Protein AF-A0A3D1S7F2-F1 (afdb_monomer_lite)

Radius of gyration: 11.57 Å; chains: 1; bounding box: 26×28×26 Å

Structure (mmCIF, N/CA/C/O backbone):
data_AF-A0A3D1S7F2-F1
#
_entry.id   AF-A0A3D1S7F2-F1
#
loop_
_atom_site.group_PDB
_atom_site.id
_atom_site.type_symbol
_atom_site.label_atom_id
_atom_site.label_alt_id
_atom_site.label_comp_id
_atom_site.l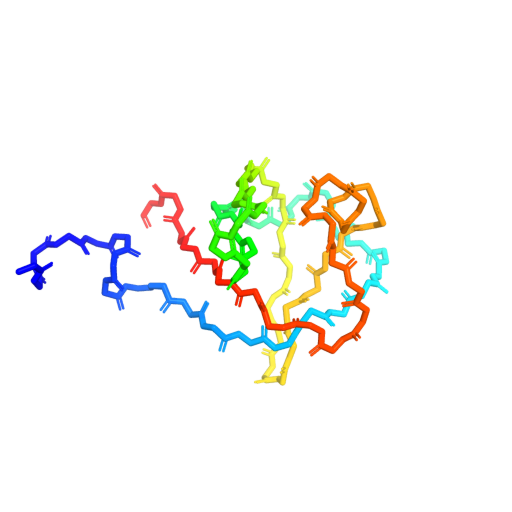abel_asym_id
_atom_site.label_entity_id
_atom_site.label_seq_id
_atom_site.pdbx_PDB_ins_code
_atom_site.Cartn_x
_atom_site.Cartn_y
_atom_site.Cartn_z
_atom_site.occupancy
_atom_site.B_iso_or_equiv
_atom_site.auth_seq_id
_atom_site.auth_comp_id
_atom_site.auth_asym_id
_atom_site.auth_atom_id
_atom_site.pdbx_PDB_model_num
ATOM 1 N N . VAL A 1 1 ? 12.984 -15.448 8.753 1.00 57.00 1 VAL A N 1
ATOM 2 C CA . VAL A 1 1 ? 12.301 -14.141 8.549 1.00 57.00 1 VAL A CA 1
ATOM 3 C C . VAL A 1 1 ? 10.888 -14.149 9.155 1.00 57.00 1 VAL A C 1
ATOM 5 O O . VAL A 1 1 ? 10.310 -13.089 9.352 1.00 57.00 1 VAL A O 1
ATOM 8 N N . ASP A 1 2 ? 10.372 -15.315 9.568 1.00 54.47 2 ASP A N 1
ATOM 9 C CA . ASP A 1 2 ? 8.999 -15.502 10.079 1.00 54.47 2 ASP A CA 1
ATOM 10 C C . ASP A 1 2 ? 8.705 -14.916 11.472 1.00 54.47 2 ASP A C 1
ATOM 12 O O . ASP A 1 2 ? 7.568 -14.951 11.937 1.00 54.47 2 ASP A O 1
ATOM 16 N N . THR A 1 3 ? 9.707 -14.347 12.146 1.00 63.94 3 THR A N 1
ATOM 17 C CA . THR A 1 3 ? 9.554 -13.689 13.454 1.00 63.94 3 THR A CA 1
ATOM 18 C C . THR A 1 3 ? 9.215 -12.198 13.347 1.00 63.94 3 THR A C 1
ATOM 20 O O . THR A 1 3 ? 8.870 -11.576 14.351 1.00 63.94 3 THR A O 1
ATOM 23 N N . LEU A 1 4 ? 9.286 -11.606 12.146 1.00 71.19 4 LEU A N 1
ATOM 24 C CA . LEU A 1 4 ? 9.010 -10.185 11.924 1.00 71.19 4 LEU A CA 1
ATOM 25 C C . LEU A 1 4 ? 7.524 -9.959 11.629 1.00 71.19 4 LEU A C 1
ATOM 27 O O . LEU A 1 4 ? 7.032 -10.282 10.546 1.00 71.19 4 LEU A O 1
ATOM 31 N N . LYS A 1 5 ? 6.821 -9.340 12.584 1.00 67.19 5 LYS A N 1
ATOM 32 C CA . LYS A 1 5 ? 5.383 -9.031 12.512 1.00 67.19 5 LYS A CA 1
ATOM 33 C C . LYS A 1 5 ? 4.978 -8.352 11.198 1.00 67.19 5 LYS A C 1
ATOM 35 O O . LYS A 1 5 ? 4.048 -8.799 10.537 1.00 67.19 5 LYS A O 1
ATOM 40 N N . THR A 1 6 ? 5.737 -7.340 10.779 1.00 64.88 6 THR A N 1
ATOM 41 C CA . THR A 1 6 ? 5.507 -6.570 9.545 1.00 64.88 6 THR A CA 1
ATOM 42 C C . THR A 1 6 ? 5.592 -7.428 8.283 1.00 64.88 6 THR A C 1
ATOM 44 O O . THR A 1 6 ? 4.937 -7.125 7.295 1.00 64.88 6 THR A O 1
ATOM 47 N N . VAL A 1 7 ? 6.366 -8.517 8.296 1.00 65.50 7 VAL A N 1
ATOM 48 C CA . VAL A 1 7 ? 6.444 -9.454 7.166 1.00 65.50 7 VAL A CA 1
ATOM 49 C C . VAL A 1 7 ? 5.239 -10.390 7.189 1.00 65.50 7 VAL A C 1
ATOM 51 O O . VAL A 1 7 ? 4.545 -10.512 6.179 1.00 65.50 7 VAL A O 1
ATOM 54 N N . ARG A 1 8 ? 4.949 -10.988 8.350 1.00 73.31 8 ARG A N 1
ATOM 55 C CA . ARG A 1 8 ? 3.888 -11.992 8.524 1.00 73.31 8 ARG A CA 1
ATOM 56 C C . ARG A 1 8 ? 2.483 -11.438 8.305 1.00 73.31 8 ARG A C 1
ATOM 58 O O . ARG A 1 8 ? 1.655 -12.099 7.696 1.00 73.31 8 ARG A O 1
ATOM 65 N N . GLU A 1 9 ? 2.216 -10.246 8.820 1.00 80.88 9 GLU A N 1
ATOM 66 C CA . GLU A 1 9 ? 0.873 -9.650 8.818 1.00 80.88 9 GLU A CA 1
ATOM 67 C C . GLU A 1 9 ? 0.664 -8.678 7.661 1.00 80.88 9 GLU A C 1
ATOM 69 O O . GLU A 1 9 ? -0.381 -8.039 7.554 1.00 80.88 9 GLU A O 1
ATOM 74 N N . SER A 1 10 ? 1.655 -8.563 6.776 1.00 85.62 10 SER A N 1
ATOM 75 C CA . SER A 1 10 ? 1.476 -7.749 5.590 1.00 85.62 10 SER A CA 1
ATOM 76 C C . SER A 1 10 ? 0.531 -8.411 4.600 1.00 85.62 10 SER A C 1
ATOM 78 O O . SER A 1 10 ? 0.660 -9.591 4.272 1.00 85.62 10 SER A O 1
ATOM 80 N N . ILE A 1 11 ? -0.386 -7.617 4.061 1.00 93.06 11 ILE A N 1
ATOM 81 C CA . ILE A 1 11 ? -1.304 -8.054 3.013 1.00 93.06 11 ILE A CA 1
ATOM 82 C C . ILE A 1 11 ? -0.976 -7.339 1.709 1.00 93.06 11 ILE A C 1
ATOM 84 O O . ILE A 1 11 ? -0.546 -6.183 1.705 1.00 93.06 11 ILE A O 1
ATOM 88 N N . ARG A 1 12 ? -1.177 -8.037 0.590 1.00 95.75 12 ARG A N 1
ATOM 89 C CA . ARG A 1 12 ? -0.996 -7.499 -0.759 1.00 95.75 12 ARG A CA 1
ATOM 90 C C . ARG A 1 12 ? -2.336 -7.538 -1.486 1.00 95.75 12 ARG A C 1
ATOM 92 O O . ARG A 1 12 ? -2.896 -8.619 -1.643 1.00 95.75 12 ARG A O 1
ATOM 99 N N . LYS A 1 13 ? -2.836 -6.386 -1.926 1.00 97.12 13 LYS A N 1
ATOM 100 C CA . LYS A 1 13 ? -4.097 -6.255 -2.679 1.00 97.12 13 LYS A CA 1
ATOM 101 C C . LYS A 1 13 ? -3.983 -5.122 -3.709 1.00 97.12 13 LYS A C 1
ATOM 103 O O . LYS A 1 13 ? -3.091 -4.279 -3.564 1.00 97.12 13 LYS A O 1
ATOM 108 N N . PRO A 1 14 ? -4.840 -5.099 -4.743 1.00 97.69 14 PRO A N 1
ATOM 109 C CA . PRO A 1 14 ? -4.925 -3.962 -5.650 1.00 97.69 14 PRO A CA 1
ATOM 110 C C . PRO A 1 14 ? -5.355 -2.693 -4.903 1.00 97.69 14 PRO A C 1
ATOM 112 O O . PRO A 1 14 ? -6.230 -2.727 -4.031 1.00 97.69 14 PRO A O 1
ATOM 115 N N . ALA A 1 15 ? -4.732 -1.572 -5.254 1.00 97.25 15 ALA A N 1
ATOM 116 C CA . ALA A 1 15 ? -5.101 -0.257 -4.761 1.00 97.25 15 ALA A CA 1
ATOM 117 C C . ALA A 1 15 ? -6.396 0.222 -5.428 1.00 97.25 15 ALA A C 1
ATOM 119 O O . ALA A 1 15 ? -6.584 0.067 -6.638 1.00 97.25 15 ALA A O 1
ATOM 120 N N . LEU A 1 16 ? -7.261 0.861 -4.648 1.00 98.00 16 LEU A N 1
ATOM 121 C CA . LEU A 1 16 ? -8.392 1.631 -5.148 1.00 98.00 16 LEU A CA 1
ATOM 122 C C . LEU A 1 16 ? -8.303 3.047 -4.581 1.00 98.00 16 LEU A C 1
ATOM 124 O O . LEU A 1 16 ? -8.288 3.246 -3.368 1.00 98.00 16 LEU A O 1
ATOM 128 N N . ILE A 1 17 ? -8.222 4.039 -5.458 1.00 97.75 17 ILE A N 1
ATOM 129 C CA . ILE A 1 17 ? -8.116 5.442 -5.068 1.00 97.75 17 ILE A CA 1
ATOM 130 C C . ILE A 1 17 ? -9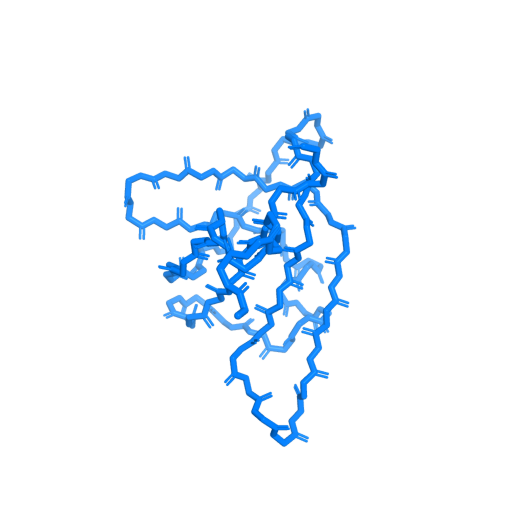.515 5.952 -4.732 1.00 97.75 17 ILE A C 1
ATOM 132 O O . ILE A 1 17 ? -10.384 6.018 -5.603 1.00 97.75 17 ILE A O 1
ATOM 136 N N . ALA A 1 18 ? -9.719 6.333 -3.476 1.00 95.50 18 ALA A N 1
ATOM 137 C CA . ALA A 1 18 ? -11.005 6.780 -2.957 1.00 95.50 18 ALA A CA 1
ATOM 138 C C . ALA A 1 18 ? -10.827 7.884 -1.906 1.00 95.50 18 ALA A C 1
ATOM 140 O O . ALA A 1 18 ? -9.721 8.164 -1.438 1.00 95.50 18 ALA A O 1
ATOM 141 N N . THR A 1 19 ? -11.935 8.511 -1.521 1.00 93.94 19 THR A N 1
ATOM 142 C CA . THR A 1 19 ? -11.982 9.290 -0.281 1.00 93.94 19 THR A CA 1
ATOM 143 C C . THR A 1 19 ? -11.963 8.308 0.884 1.00 93.94 19 THR A C 1
ATOM 145 O O . THR A 1 19 ? -12.843 7.457 0.965 1.00 93.94 19 THR A O 1
ATOM 148 N N . ILE A 1 20 ? -10.964 8.419 1.757 1.00 93.44 20 ILE A N 1
ATOM 149 C CA . ILE A 1 20 ? -10.794 7.539 2.919 1.00 93.44 20 ILE A CA 1
ATOM 150 C C . ILE A 1 20 ? -11.144 8.272 4.211 1.00 93.44 20 ILE A C 1
ATOM 152 O O . ILE A 1 20 ? -10.968 9.490 4.309 1.00 93.44 20 ILE A O 1
ATOM 156 N N . ASN A 1 21 ? -11.598 7.536 5.220 1.00 92.25 21 ASN A N 1
ATOM 157 C CA . ASN A 1 21 ? -11.783 8.060 6.566 1.00 92.25 21 ASN A CA 1
ATOM 158 C C . ASN A 1 21 ? -10.418 8.447 7.181 1.00 92.25 21 ASN A C 1
ATOM 160 O O . ASN A 1 21 ? -9.583 7.565 7.397 1.00 92.25 21 ASN A O 1
ATOM 164 N N . PRO A 1 22 ? -10.179 9.724 7.543 1.00 89.62 22 PRO A N 1
ATOM 165 C CA . PRO A 1 22 ? -8.919 10.145 8.164 1.00 89.62 22 PRO A CA 1
ATOM 166 C C . PRO A 1 22 ? -8.624 9.463 9.507 1.00 89.62 22 PRO A C 1
ATOM 168 O O . PRO A 1 22 ? -7.477 9.447 9.943 1.00 89.62 22 PRO A O 1
ATOM 171 N N . GLN A 1 23 ? -9.650 8.908 10.162 1.00 91.88 23 GLN A N 1
ATOM 172 C CA . GLN A 1 23 ? -9.538 8.169 11.422 1.00 91.88 23 GLN A CA 1
ATOM 173 C C . GLN A 1 23 ? -9.331 6.658 11.225 1.00 91.88 23 GLN A C 1
ATOM 175 O O . GLN A 1 23 ? -9.320 5.910 12.204 1.00 91.88 23 GLN A O 1
ATOM 180 N N . ALA A 1 24 ? -9.196 6.182 9.983 1.00 91.94 24 ALA A N 1
ATOM 181 C CA . ALA A 1 24 ? -8.902 4.779 9.716 1.00 91.94 24 ALA A CA 1
ATOM 182 C C . ALA A 1 24 ? -7.524 4.372 10.287 1.00 91.94 24 ALA A C 1
ATOM 184 O O . ALA A 1 24 ? -6.638 5.218 10.456 1.00 91.94 24 ALA A O 1
ATOM 185 N N . PRO A 1 25 ? -7.300 3.078 10.582 1.00 92.62 25 PRO A N 1
ATOM 186 C CA . PRO A 1 25 ? -6.033 2.626 11.143 1.00 92.62 25 PRO A CA 1
ATOM 187 C C . PRO A 1 25 ? -4.835 2.935 10.234 1.00 92.62 25 PRO A C 1
ATOM 189 O O . PRO A 1 25 ? -4.837 2.631 9.037 1.00 92.62 25 PRO A O 1
ATOM 192 N N . LEU A 1 26 ? -3.775 3.488 10.828 1.00 95.00 26 LEU A N 1
ATOM 193 C CA . LEU A 1 26 ? -2.524 3.763 10.126 1.00 95.00 26 LEU A CA 1
ATOM 194 C C . LEU A 1 26 ? -1.809 2.466 9.746 1.00 95.00 26 LEU A C 1
ATOM 196 O O . LEU A 1 26 ? -1.601 1.583 10.582 1.00 95.00 26 LEU A O 1
ATOM 200 N N . HIS A 1 27 ? -1.364 2.405 8.497 1.00 95.75 27 HIS A N 1
ATOM 201 C CA . HIS A 1 27 ? -0.551 1.314 7.982 1.00 95.75 27 HIS A CA 1
ATOM 202 C C . HIS A 1 27 ? 0.705 1.857 7.314 1.00 95.75 27 HIS A C 1
ATOM 204 O O . HIS A 1 27 ? 0.706 2.949 6.739 1.00 95.75 27 HIS A O 1
ATOM 210 N N . ILE A 1 28 ? 1.775 1.064 7.362 1.00 96.19 28 ILE A N 1
ATOM 211 C CA . ILE A 1 28 ? 2.903 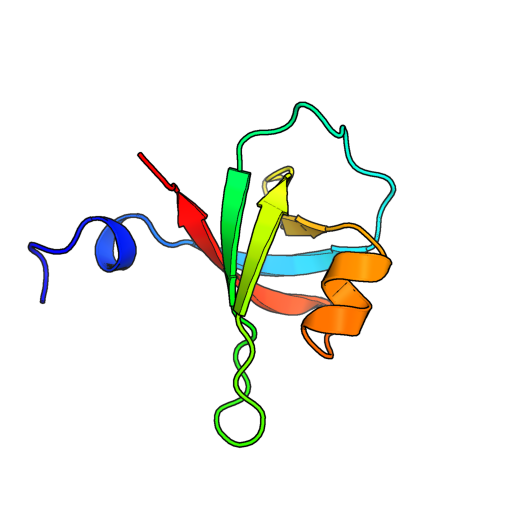1.248 6.452 1.00 96.19 28 ILE A CA 1
ATOM 212 C C . ILE A 1 28 ? 2.441 0.734 5.094 1.00 96.19 28 ILE A C 1
ATOM 214 O O . ILE A 1 28 ? 2.060 -0.430 4.988 1.00 96.19 28 ILE A O 1
ATOM 218 N N . ILE A 1 29 ? 2.474 1.586 4.076 1.00 96.88 29 ILE A N 1
ATOM 219 C CA . ILE A 1 29 ? 2.062 1.270 2.708 1.00 96.88 29 ILE A CA 1
ATOM 220 C C . ILE A 1 29 ? 3.291 1.348 1.821 1.00 96.88 29 ILE A C 1
ATOM 222 O O . ILE A 1 29 ? 3.992 2.358 1.838 1.00 96.88 29 ILE A O 1
ATOM 226 N N . ILE A 1 30 ? 3.528 0.309 1.029 1.00 97.56 30 ILE A N 1
ATOM 227 C CA . ILE A 1 30 ? 4.601 0.276 0.039 1.00 97.56 30 ILE A CA 1
ATOM 228 C C . ILE A 1 30 ? 4.039 -0.013 -1.349 1.00 97.56 30 ILE A C 1
ATOM 230 O O . ILE A 1 30 ? 3.087 -0.791 -1.507 1.00 97.56 30 ILE A O 1
ATOM 234 N N . ASN A 1 31 ? 4.661 0.576 -2.366 1.00 97.62 31 ASN A N 1
ATOM 235 C CA . ASN A 1 31 ? 4.465 0.117 -3.734 1.00 97.62 31 ASN A CA 1
ATOM 236 C C . ASN A 1 31 ? 5.230 -1.204 -3.972 1.00 97.62 31 ASN A C 1
ATOM 238 O O . ASN A 1 31 ? 5.970 -1.690 -3.114 1.00 97.62 31 ASN A O 1
ATOM 242 N N . THR A 1 32 ? 5.008 -1.832 -5.128 1.00 94.94 32 THR A N 1
ATOM 243 C CA . THR A 1 32 ? 5.683 -3.092 -5.499 1.00 94.94 32 THR A CA 1
ATOM 244 C C . THR A 1 32 ? 6.733 -2.911 -6.597 1.00 94.94 32 THR A C 1
ATOM 246 O O . THR A 1 32 ? 7.179 -3.885 -7.199 1.00 94.94 32 THR A O 1
ATOM 249 N N . GLN A 1 33 ? 7.150 -1.666 -6.842 1.00 92.94 33 GLN A N 1
ATOM 250 C CA . GLN A 1 33 ? 8.131 -1.313 -7.864 1.00 92.94 33 GLN A CA 1
ATOM 251 C C . GLN A 1 33 ? 9.540 -1.359 -7.268 1.00 92.94 33 GLN A C 1
ATOM 253 O O . GLN A 1 33 ? 9.839 -0.643 -6.321 1.00 92.94 33 GLN A O 1
ATOM 258 N N . VAL A 1 34 ? 10.419 -2.199 -7.821 1.00 91.19 34 VAL A N 1
ATOM 259 C CA . VAL A 1 34 ? 11.793 -2.354 -7.303 1.00 91.19 34 VAL A CA 1
ATOM 260 C C . VAL A 1 34 ? 12.671 -1.153 -7.667 1.00 91.19 34 VAL A C 1
ATOM 262 O O . VAL A 1 34 ? 13.454 -0.695 -6.844 1.00 91.19 34 VAL A O 1
ATOM 265 N N . ALA A 1 35 ? 12.534 -0.635 -8.891 1.00 95.12 35 ALA A N 1
ATOM 266 C CA . ALA A 1 35 ? 13.359 0.466 -9.392 1.00 95.12 35 ALA A CA 1
ATOM 267 C C . ALA A 1 35 ? 12.947 1.850 -8.849 1.00 95.12 35 ALA A C 1
ATOM 269 O O . ALA A 1 35 ? 13.776 2.751 -8.796 1.00 95.12 35 ALA A O 1
ATOM 270 N N . ASP A 1 36 ? 11.689 2.008 -8.428 1.00 95.00 36 ASP A 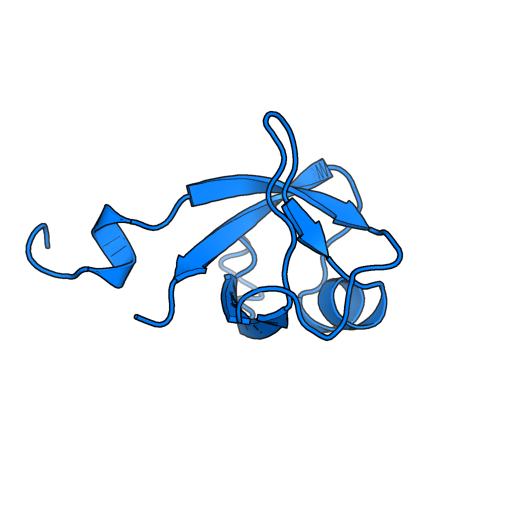N 1
ATOM 271 C CA . ASP A 1 36 ? 11.140 3.229 -7.817 1.00 95.00 36 ASP A CA 1
ATOM 272 C C . ASP A 1 36 ? 10.384 2.842 -6.542 1.00 95.00 36 ASP A C 1
ATOM 274 O O . ASP A 1 36 ? 9.167 2.998 -6.436 1.00 95.00 36 ASP A O 1
ATOM 278 N N . PHE A 1 37 ? 11.100 2.231 -5.596 1.00 97.12 37 PHE A N 1
ATOM 279 C CA . PHE A 1 37 ? 10.508 1.799 -4.335 1.00 97.12 37 PHE A CA 1
ATOM 280 C C . PHE A 1 37 ? 10.086 3.002 -3.492 1.00 97.12 37 PHE A C 1
ATOM 282 O O . PHE A 1 37 ? 10.892 3.890 -3.199 1.00 97.12 37 PHE A O 1
ATOM 289 N N . ARG A 1 38 ? 8.828 3.000 -3.045 1.00 97.81 38 ARG A N 1
ATOM 290 C CA . ARG A 1 38 ? 8.256 4.063 -2.215 1.00 97.81 38 ARG A CA 1
ATOM 291 C C . ARG A 1 38 ? 7.437 3.502 -1.071 1.00 97.81 38 ARG A C 1
ATOM 293 O O . ARG A 1 38 ? 6.732 2.504 -1.227 1.00 97.81 38 ARG A O 1
ATOM 300 N N . ALA A 1 39 ? 7.504 4.195 0.061 1.00 97.00 39 ALA A N 1
ATOM 301 C CA . ALA A 1 39 ? 6.792 3.843 1.277 1.00 97.00 39 ALA A CA 1
ATOM 302 C C . ALA A 1 39 ? 6.229 5.089 1.966 1.00 97.00 39 ALA A C 1
ATOM 304 O O . ALA A 1 39 ? 6.890 6.127 2.012 1.00 97.00 39 ALA A O 1
ATOM 305 N N . VAL A 1 40 ? 5.028 4.979 2.532 1.00 97.38 40 VAL A N 1
ATOM 306 C CA . VAL A 1 40 ? 4.393 6.031 3.341 1.00 97.38 40 VAL A CA 1
ATOM 307 C C . VAL A 1 40 ? 3.688 5.433 4.556 1.00 97.38 40 VAL A C 1
ATOM 309 O O . VAL A 1 40 ? 3.383 4.241 4.587 1.00 97.38 40 VAL A O 1
ATOM 312 N N . LEU A 1 41 ? 3.401 6.275 5.548 1.00 96.88 41 LEU A N 1
ATOM 313 C CA . LEU A 1 41 ? 2.543 5.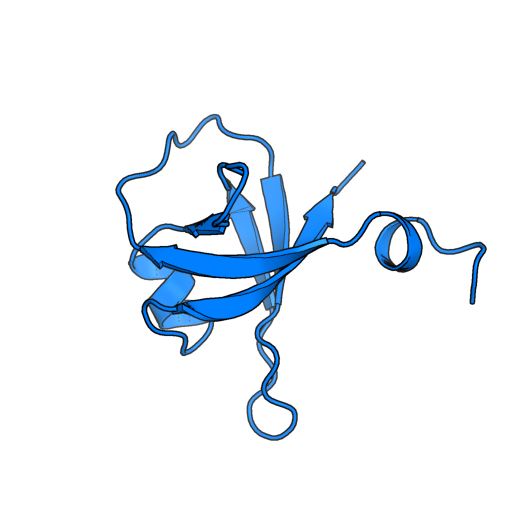943 6.680 1.00 96.88 41 LEU A CA 1
ATOM 314 C C . LEU A 1 41 ? 1.265 6.775 6.590 1.00 96.88 41 LEU A C 1
ATOM 316 O O . LEU A 1 41 ? 1.325 7.992 6.764 1.00 96.88 41 LEU A O 1
ATOM 320 N N . GLN A 1 42 ? 0.136 6.137 6.289 1.00 96.19 42 GLN A N 1
ATOM 321 C CA . GLN A 1 42 ? -1.152 6.808 6.086 1.00 96.19 42 GLN A CA 1
ATOM 322 C C . GLN A 1 42 ? -2.321 5.927 6.564 1.00 96.19 42 GLN A C 1
ATOM 324 O O . GLN A 1 42 ? -2.152 4.709 6.700 1.00 96.19 42 GLN A O 1
ATOM 329 N N . PRO A 1 43 ? -3.499 6.521 6.831 1.00 95.50 43 PRO A N 1
ATOM 330 C CA . PRO A 1 43 ? -4.728 5.767 7.059 1.00 95.50 43 PRO A CA 1
ATOM 331 C C . PRO A 1 43 ? -5.091 4.954 5.812 1.00 95.50 43 PRO A C 1
ATOM 333 O O . PRO A 1 43 ? -4.915 5.433 4.691 1.00 95.50 43 PRO A O 1
ATOM 336 N N . VAL A 1 44 ? -5.606 3.737 5.996 1.00 94.56 44 VAL A N 1
ATOM 337 C CA . VAL A 1 44 ? -6.146 2.915 4.899 1.00 94.56 44 VAL A CA 1
ATOM 338 C C . VAL A 1 44 ? -7.401 2.186 5.338 1.00 94.56 44 VAL A C 1
ATOM 340 O O . VAL A 1 44 ? -7.535 1.790 6.497 1.00 94.56 44 VAL A O 1
ATOM 343 N N . GLU A 1 45 ? -8.285 1.939 4.382 1.00 95.62 45 GLU A N 1
ATOM 344 C CA . GLU A 1 45 ? -9.428 1.052 4.567 1.00 95.62 45 GLU A CA 1
ATOM 345 C C . GLU A 1 45 ? -9.203 -0.222 3.757 1.00 95.62 45 GLU A C 1
ATOM 347 O O . GLU A 1 45 ? -8.802 -0.190 2.592 1.00 95.62 45 GLU A O 1
ATOM 352 N N . ILE A 1 46 ? -9.421 -1.369 4.392 1.00 94.50 46 ILE A N 1
ATOM 353 C CA . ILE A 1 46 ? -9.192 -2.675 3.780 1.00 94.50 46 ILE A CA 1
ATOM 354 C C . ILE A 1 46 ? -10.558 -3.281 3.487 1.00 94.50 46 ILE A C 1
ATOM 356 O O . ILE A 1 46 ? -11.353 -3.492 4.396 1.00 94.50 46 ILE A O 1
ATOM 360 N N . THR A 1 47 ? -10.810 -3.585 2.219 1.00 94.38 47 THR A N 1
ATOM 361 C CA . THR A 1 47 ? -11.985 -4.354 1.787 1.00 94.38 47 THR A CA 1
ATOM 362 C C . THR A 1 47 ? -11.567 -5.773 1.418 1.00 94.38 47 THR A C 1
ATOM 364 O O . THR A 1 47 ? -10.373 -6.100 1.405 1.00 94.38 47 THR A O 1
ATOM 367 N N . ASP A 1 48 ? -12.528 -6.624 1.064 1.00 93.19 48 ASP A N 1
ATOM 368 C CA . ASP A 1 48 ? -12.249 -7.992 0.621 1.00 93.19 48 ASP A CA 1
ATOM 369 C C . ASP A 1 48 ? -11.345 -8.023 -0.617 1.00 93.19 48 ASP A C 1
ATOM 371 O O . ASP A 1 48 ? -10.395 -8.808 -0.666 1.00 93.19 48 ASP A O 1
ATOM 375 N N . HIS A 1 49 ? -11.549 -7.097 -1.556 1.00 94.94 49 HIS A N 1
ATOM 376 C CA . HIS A 1 49 ? -10.853 -7.095 -2.845 1.00 94.94 49 HIS A CA 1
ATOM 377 C C . HIS A 1 49 ? -9.750 -6.039 -2.970 1.00 94.94 49 HIS A C 1
ATOM 379 O O . HIS A 1 49 ? -8.765 -6.290 -3.656 1.00 94.94 49 HIS A O 1
ATOM 385 N N . HIS A 1 50 ? -9.870 -4.895 -2.293 1.00 96.88 50 HIS A N 1
ATOM 386 C CA . HIS A 1 50 ? -8.994 -3.736 -2.497 1.00 96.88 50 HIS A CA 1
ATOM 387 C C . HIS A 1 50 ? -8.463 -3.152 -1.186 1.00 96.88 50 HIS A C 1
ATOM 389 O O . HIS A 1 50 ? -9.085 -3.285 -0.129 1.00 96.88 50 HIS A O 1
ATOM 395 N N . ILE A 1 51 ? -7.339 -2.443 -1.281 1.00 96.81 51 ILE A N 1
ATOM 396 C CA . ILE A 1 51 ? -6.902 -1.480 -0.263 1.00 96.81 51 ILE A CA 1
ATOM 397 C C . ILE A 1 51 ? -7.262 -0.087 -0.771 1.00 96.81 51 ILE A C 1
ATOM 399 O O . ILE A 1 51 ? -6.805 0.330 -1.838 1.00 96.81 51 ILE A O 1
ATOM 403 N N . LEU A 1 52 ? -8.093 0.618 -0.014 1.00 97.44 52 LEU A N 1
ATOM 404 C CA . LEU A 1 52 ? -8.516 1.971 -0.334 1.00 97.44 52 LEU A CA 1
ATOM 405 C C . LEU A 1 52 ? -7.467 2.949 0.189 1.00 97.44 52 LEU A C 1
ATOM 407 O O . LEU A 1 52 ? -7.110 2.923 1.370 1.00 97.44 52 LEU A O 1
ATOM 411 N N . ILE A 1 53 ? -6.981 3.808 -0.703 1.00 97.25 53 ILE A N 1
ATOM 412 C CA . ILE A 1 53 ? -5.978 4.835 -0.407 1.00 97.25 53 ILE A CA 1
ATOM 413 C C . ILE A 1 53 ? -6.437 6.195 -0.925 1.00 97.25 53 ILE A C 1
ATOM 415 O O . ILE A 1 53 ? -7.176 6.284 -1.907 1.00 97.25 53 ILE A O 1
ATOM 419 N N . SER A 1 54 ? -5.956 7.265 -0.293 1.00 97.56 54 SER A N 1
ATOM 420 C CA . SER A 1 54 ? -6.218 8.621 -0.773 1.00 97.56 54 SER A CA 1
ATOM 421 C C . SER A 1 54 ? -5.490 8.909 -2.092 1.00 97.56 54 SER A C 1
ATOM 423 O O . SER A 1 54 ? -4.504 8.252 -2.452 1.00 97.56 54 SER A O 1
ATOM 425 N N . ARG A 1 55 ? -5.932 9.947 -2.809 1.00 97.06 55 ARG A N 1
ATOM 426 C CA . ARG A 1 55 ? -5.268 10.409 -4.039 1.00 97.06 55 ARG A CA 1
ATOM 427 C C . ARG A 1 55 ? -3.833 10.869 -3.775 1.00 97.06 55 ARG A C 1
ATOM 429 O O . ARG A 1 55 ? -2.947 10.626 -4.591 1.00 97.06 55 ARG A O 1
ATOM 436 N N . GLU A 1 56 ? -3.598 11.514 -2.642 1.00 96.62 56 GLU A N 1
ATOM 437 C CA . GLU A 1 56 ? -2.285 11.998 -2.208 1.00 96.62 56 GLU A CA 1
ATOM 438 C C . GLU A 1 56 ? -1.351 10.822 -1.930 1.00 9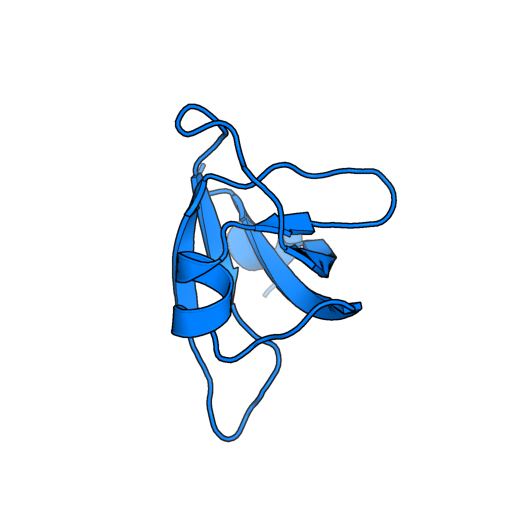6.62 56 GLU A C 1
ATOM 440 O O . GLU A 1 56 ? -0.201 10.835 -2.363 1.00 96.62 56 GLU A O 1
ATOM 445 N N . THR A 1 57 ? -1.870 9.774 -1.286 1.00 97.06 57 THR A N 1
ATOM 446 C CA . THR A 1 57 ? -1.147 8.524 -1.023 1.00 97.06 57 THR A CA 1
ATOM 447 C C . THR A 1 57 ? -0.746 7.840 -2.328 1.00 97.06 57 THR A C 1
ATOM 449 O O . THR A 1 57 ? 0.415 7.474 -2.504 1.00 97.06 57 THR A O 1
ATOM 452 N N . ALA A 1 58 ? -1.676 7.728 -3.280 1.00 97.56 58 ALA A N 1
ATOM 453 C CA . ALA A 1 58 ? -1.406 7.143 -4.592 1.00 97.56 58 ALA A CA 1
ATOM 454 C C . ALA A 1 58 ? -0.332 7.926 -5.361 1.00 97.56 58 ALA A C 1
ATOM 456 O O . ALA A 1 58 ? 0.616 7.343 -5.891 1.00 97.56 58 ALA A O 1
ATOM 457 N N . LYS A 1 59 ? -0.425 9.263 -5.340 1.00 97.81 59 LYS A N 1
ATOM 458 C CA . LYS A 1 59 ? 0.584 10.151 -5.926 1.00 97.81 59 LYS A CA 1
ATOM 459 C C . LYS A 1 59 ? 1.938 10.017 -5.232 1.00 97.81 59 LYS A C 1
ATOM 461 O O . LYS A 1 59 ? 2.951 10.015 -5.913 1.00 97.81 59 LYS A O 1
ATOM 466 N N . ALA A 1 60 ? 1.985 9.899 -3.908 1.00 97.44 60 ALA A N 1
ATOM 467 C CA . ALA A 1 60 ? 3.242 9.729 -3.183 1.00 97.44 60 ALA A CA 1
ATOM 468 C C . ALA A 1 60 ? 3.921 8.396 -3.533 1.00 97.44 60 ALA A C 1
ATOM 470 O O . ALA A 1 60 ? 5.136 8.363 -3.719 1.00 97.44 60 ALA A O 1
ATOM 471 N N . LEU A 1 61 ? 3.134 7.326 -3.677 1.00 97.50 61 LEU A N 1
ATOM 472 C CA . LEU A 1 61 ? 3.597 5.968 -3.974 1.00 97.50 61 LEU A CA 1
ATOM 473 C C . LEU A 1 61 ? 3.827 5.678 -5.465 1.00 97.50 61 LEU A C 1
ATOM 475 O O . LEU A 1 61 ? 4.336 4.605 -5.786 1.00 97.50 61 LEU A O 1
ATOM 479 N N . HIS A 1 62 ? 3.466 6.608 -6.356 1.00 97.69 62 HIS A N 1
ATOM 480 C CA . HIS A 1 62 ? 3.473 6.410 -7.811 1.00 97.69 62 HIS A CA 1
ATOM 481 C C . HIS A 1 62 ? 2.654 5.183 -8.252 1.00 97.69 62 HIS A C 1
ATOM 483 O O . HIS A 1 62 ? 3.112 4.367 -9.051 1.00 97.69 62 HIS A O 1
ATOM 489 N N . VAL A 1 63 ? 1.440 5.041 -7.715 1.00 97.00 63 VAL A N 1
ATOM 490 C CA . VAL A 1 63 ? 0.524 3.938 -8.047 1.00 97.00 63 VAL A CA 1
ATOM 491 C C . VAL A 1 63 ? -0.801 4.455 -8.598 1.00 97.00 63 VAL A C 1
ATOM 493 O O . VAL A 1 63 ? -1.253 5.552 -8.264 1.00 97.00 63 VAL A O 1
ATOM 496 N N . HIS A 1 64 ? -1.435 3.635 -9.424 1.00 97.44 64 HIS A N 1
ATOM 497 C CA . HIS A 1 64 ? -2.735 3.863 -10.039 1.00 97.44 64 HIS A CA 1
ATOM 498 C C . HIS A 1 64 ? -3.766 2.854 -9.514 1.00 97.44 64 HIS A C 1
ATOM 500 O O . HIS A 1 64 ? -3.450 1.936 -8.755 1.00 97.44 64 HIS A O 1
ATOM 506 N N . ASN A 1 65 ? -5.027 3.020 -9.918 1.00 97.25 65 ASN A N 1
ATOM 507 C CA . ASN A 1 65 ? -6.057 2.025 -9.623 1.00 97.25 65 ASN A CA 1
ATOM 508 C C . ASN A 1 65 ? -5.649 0.649 -10.161 1.00 97.25 65 ASN A C 1
ATOM 510 O O . ASN A 1 65 ? -5.199 0.534 -11.298 1.00 97.25 65 ASN A O 1
ATOM 514 N N . SER A 1 66 ? -5.903 -0.386 -9.366 1.00 97.12 66 SER A N 1
ATOM 515 C CA . SER A 1 66 ? -5.557 -1.790 -9.629 1.00 97.12 66 SER A CA 1
ATOM 516 C C . SER A 1 66 ? -4.074 -2.146 -9.496 1.00 97.12 66 SER A C 1
ATOM 518 O O . SER A 1 66 ? -3.749 -3.334 -9.528 1.00 97.12 66 SER A O 1
ATOM 520 N N . ASP A 1 67 ? -3.178 -1.178 -9.272 1.00 97.38 67 ASP A N 1
ATOM 521 C CA . ASP A 1 67 ? -1.779 -1.490 -8.981 1.00 97.38 67 ASP A CA 1
ATOM 522 C C . ASP A 1 67 ? -1.668 -2.228 -7.647 1.00 97.38 67 ASP A C 1
ATOM 524 O O . ASP A 1 67 ? -2.321 -1.894 -6.656 1.00 97.38 67 ASP A O 1
ATOM 528 N N . MET A 1 68 ? -0.807 -3.240 -7.601 1.00 97.75 68 MET A N 1
ATOM 529 C CA . MET A 1 68 ? -0.609 -4.011 -6.382 1.00 97.75 68 MET A CA 1
ATOM 530 C C . MET A 1 68 ? 0.228 -3.221 -5.378 1.00 97.75 68 MET A C 1
ATOM 532 O O . MET A 1 68 ? 1.388 -2.891 -5.644 1.00 97.75 68 MET A O 1
ATOM 536 N N . ILE A 1 69 ? -0.321 -3.032 -4.182 1.00 97.38 69 ILE A N 1
ATOM 537 C CA . ILE A 1 69 ? 0.383 -2.459 -3.033 1.00 97.38 69 ILE A CA 1
ATOM 538 C C . ILE A 1 69 ? 0.458 -3.478 -1.901 1.00 97.38 69 ILE A C 1
ATOM 540 O O . ILE A 1 69 ? -0.320 -4.437 -1.849 1.00 97.38 69 ILE A O 1
ATOM 544 N N . ARG A 1 70 ? 1.426 -3.294 -1.003 1.00 97.06 70 ARG A N 1
ATOM 545 C CA . ARG A 1 70 ? 1.522 -4.068 0.236 1.00 97.06 70 ARG A CA 1
ATOM 546 C C . ARG A 1 70 ? 1.363 -3.119 1.411 1.00 97.06 70 ARG A C 1
ATOM 548 O O . ARG A 1 70 ? 1.977 -2.056 1.431 1.00 97.06 70 ARG A O 1
ATOM 555 N N . ILE A 1 71 ? 0.561 -3.525 2.384 1.00 96.19 71 ILE A N 1
ATOM 556 C CA . ILE A 1 71 ? 0.440 -2.811 3.650 1.00 96.19 71 ILE A CA 1
ATOM 557 C C . ILE A 1 71 ? 0.840 -3.707 4.803 1.00 96.19 71 ILE A C 1
ATOM 559 O O . ILE A 1 71 ? 0.682 -4.923 4.718 1.00 96.19 71 ILE A O 1
ATOM 563 N N . ALA A 1 72 ? 1.320 -3.103 5.878 1.00 94.38 72 ALA A N 1
ATOM 564 C CA . ALA A 1 72 ? 1.539 -3.774 7.145 1.00 94.38 72 ALA A CA 1
ATOM 565 C C . ALA A 1 72 ? 1.000 -2.913 8.295 1.00 94.38 72 ALA A C 1
ATOM 567 O O . ALA A 1 72 ? 1.147 -1.683 8.253 1.00 94.38 72 ALA A O 1
ATOM 568 N N . PRO A 1 73 ? 0.377 -3.530 9.313 1.00 90.00 73 PRO A N 1
ATOM 569 C CA . PRO A 1 73 ? -0.082 -2.802 10.483 1.00 90.00 73 PRO A CA 1
ATOM 570 C C . PRO A 1 73 ? 1.112 -2.253 11.271 1.00 90.00 73 PRO A C 1
ATOM 572 O O . PRO A 1 73 ? 2.190 -2.850 11.314 1.00 90.00 73 PRO A O 1
ATOM 575 N N . LEU A 1 74 ? 0.906 -1.105 11.915 1.00 81.31 74 LEU A N 1
ATOM 576 C CA . LEU A 1 74 ? 1.900 -0.486 12.797 1.00 81.31 74 LEU A CA 1
ATOM 577 C C . LEU A 1 74 ? 2.056 -1.214 14.140 1.00 81.31 74 LEU A C 1
ATOM 579 O O . LEU A 1 74 ? 3.078 -1.043 14.803 1.00 81.31 74 LEU A O 1
ATOM 583 N N . ARG A 1 75 ? 1.030 -1.955 14.575 1.00 67.56 75 ARG A N 1
ATOM 584 C CA . ARG A 1 75 ? 0.945 -2.516 15.925 1.00 67.56 75 ARG A CA 1
ATOM 585 C C . ARG A 1 75 ? 0.575 -3.962 15.971 1.00 67.56 75 ARG A C 1
ATOM 587 O O . ARG A 1 75 ? -0.221 -4.449 15.142 1.00 67.56 75 ARG A O 1
#

Sequence (75 aa):
VDTLKTVRESIRKPALIATINPQAPLHIIINTQVADFRAVLQPVEITDHHILISRETAKALHVHNSDMIRIAPLR

pLDDT: mean 91.57, std 10.52, range [54.47, 98.0]

Foldseek 3Di:
DCVDQQVPQKDKAWEDADDDDQPAAWKWKWAPDPVQTFIDTGHWDDDPHYIYDHPVVCVRRVHDGRGIMMIGGPD

Secondary structure (DSSP, 8-state):
-TT-HHHHT-EEEEEEE----TTSPEEEEE-S-STT--EEEEE-EE-SS-EEE-HHHHHHHT--TT-EEEEEE--